Protein AF-A0A9J6H3U5-F1 (afdb_monomer)

Structure (mmCIF, N/CA/C/O backbone):
data_AF-A0A9J6H3U5-F1
#
_entry.id   AF-A0A9J6H3U5-F1
#
loop_
_atom_site.group_PDB
_atom_site.id
_atom_site.type_symbol
_atom_site.label_atom_id
_atom_site.label_alt_id
_atom_site.label_comp_id
_atom_site.label_asym_id
_atom_site.label_entity_id
_atom_site.label_seq_id
_atom_site.pdbx_PDB_ins_code
_atom_site.Cartn_x
_atom_site.Cartn_y
_atom_site.Cartn_z
_atom_site.occupancy
_atom_site.B_iso_or_equiv
_atom_site.auth_seq_id
_atom_site.auth_comp_id
_atom_site.auth_asym_id
_atom_site.auth_atom_id
_atom_site.pdbx_PDB_model_num
ATOM 1 N N . MET A 1 1 ? 37.624 -64.186 8.902 1.00 42.91 1 MET A N 1
ATOM 2 C CA . MET A 1 1 ? 36.412 -63.557 8.331 1.00 42.91 1 MET A CA 1
ATOM 3 C C . MET A 1 1 ? 36.858 -62.454 7.381 1.00 42.91 1 MET A C 1
ATOM 5 O O . MET A 1 1 ? 37.728 -61.679 7.749 1.00 42.91 1 MET A O 1
ATOM 9 N N . ARG A 1 2 ? 36.370 -62.482 6.135 1.00 43.34 2 ARG A N 1
ATOM 10 C CA . ARG A 1 2 ? 36.701 -61.543 5.049 1.00 43.34 2 ARG A CA 1
ATOM 11 C C . ARG A 1 2 ? 36.021 -60.186 5.272 1.00 43.34 2 ARG A C 1
ATOM 13 O O . ARG A 1 2 ? 34.831 -60.192 5.547 1.00 43.34 2 ARG A O 1
ATOM 20 N N . SER A 1 3 ? 36.743 -59.096 5.017 1.00 46.78 3 SER A N 1
ATOM 21 C CA . SER A 1 3 ? 36.239 -57.811 4.485 1.00 46.78 3 SER A CA 1
ATOM 22 C C . SER A 1 3 ? 37.454 -57.085 3.886 1.00 46.78 3 SER A C 1
ATOM 24 O O . SER A 1 3 ? 38.339 -56.686 4.630 1.00 46.78 3 SER A O 1
ATOM 26 N N . GLN A 1 4 ? 37.738 -57.193 2.581 1.00 47.81 4 GLN A N 1
ATOM 27 C CA . GLN A 1 4 ? 37.215 -56.343 1.490 1.00 47.81 4 GLN A CA 1
ATOM 28 C C . GLN A 1 4 ? 37.342 -54.847 1.844 1.00 47.81 4 GLN A C 1
ATOM 30 O O . GLN A 1 4 ? 36.547 -54.334 2.618 1.00 47.81 4 GLN A O 1
ATOM 35 N N . SER A 1 5 ? 38.474 -54.206 1.534 1.00 47.72 5 SER A N 1
ATOM 36 C CA . SER A 1 5 ? 38.818 -53.542 0.255 1.00 47.72 5 SER A CA 1
ATOM 37 C C . SER A 1 5 ? 37.986 -52.294 -0.058 1.00 47.72 5 SER A C 1
ATOM 39 O O . SER A 1 5 ? 36.848 -52.399 -0.494 1.00 47.72 5 SER A O 1
ATOM 41 N N . SER A 1 6 ? 38.617 -51.119 0.037 1.00 48.78 6 SER A N 1
ATOM 42 C CA . SER A 1 6 ? 38.667 -50.139 -1.066 1.00 48.78 6 SER A CA 1
ATOM 43 C C . SER A 1 6 ? 39.707 -49.053 -0.761 1.00 48.78 6 SER A C 1
ATOM 45 O O . SER A 1 6 ? 39.398 -47.929 -0.381 1.00 48.78 6 SER A O 1
ATOM 47 N N . GLU A 1 7 ? 40.985 -49.397 -0.927 1.00 45.59 7 GLU A N 1
ATOM 48 C CA . GLU A 1 7 ? 42.025 -48.379 -1.067 1.00 45.59 7 GLU A CA 1
ATOM 49 C C . GLU A 1 7 ? 41.812 -47.646 -2.398 1.00 45.59 7 GLU A C 1
ATOM 51 O O . GLU A 1 7 ? 41.872 -48.244 -3.476 1.00 45.59 7 GLU A O 1
ATOM 56 N N . PHE A 1 8 ? 41.532 -46.345 -2.325 1.00 42.69 8 PHE A N 1
ATOM 57 C CA . PHE A 1 8 ? 41.429 -45.469 -3.488 1.00 42.69 8 PHE A CA 1
ATOM 58 C C . PHE A 1 8 ? 42.816 -45.290 -4.121 1.00 42.69 8 PHE A C 1
ATOM 60 O O . PHE A 1 8 ? 43.604 -44.414 -3.767 1.00 42.69 8 PHE A O 1
ATOM 67 N N . ARG A 1 9 ? 43.122 -46.167 -5.077 1.00 51.03 9 ARG A N 1
ATOM 68 C CA . ARG A 1 9 ? 44.332 -46.135 -5.897 1.00 51.03 9 ARG A CA 1
ATOM 69 C C . ARG A 1 9 ? 44.190 -45.049 -6.966 1.00 51.03 9 ARG A C 1
ATOM 71 O O . ARG A 1 9 ? 43.622 -45.291 -8.028 1.00 51.03 9 ARG A O 1
ATOM 78 N N . TRP A 1 10 ? 44.737 -43.862 -6.712 1.00 49.88 10 TRP A N 1
ATOM 79 C CA . TRP A 1 10 ? 44.913 -42.830 -7.739 1.00 49.88 10 TRP A CA 1
ATOM 80 C C . TRP A 1 10 ? 45.930 -43.307 -8.786 1.00 49.88 10 TRP A C 1
ATOM 82 O O . TRP A 1 10 ? 47.141 -43.149 -8.628 1.00 49.88 10 TRP A O 1
ATOM 92 N N . GLN A 1 11 ? 45.450 -43.934 -9.859 1.00 48.44 11 GLN A N 1
ATOM 93 C CA . GLN A 1 11 ? 46.277 -44.235 -11.023 1.00 48.44 11 GLN A CA 1
ATOM 94 C C . GLN A 1 11 ? 46.471 -42.960 -11.852 1.00 48.44 11 GLN A C 1
ATOM 96 O O . GLN A 1 11 ? 45.520 -42.375 -12.366 1.00 48.44 11 GLN A O 1
ATOM 101 N N . ARG A 1 12 ? 47.737 -42.542 -11.972 1.00 52.12 12 ARG A N 1
ATOM 102 C CA . ARG A 1 12 ? 48.220 -41.548 -12.936 1.00 52.12 12 ARG A CA 1
ATOM 103 C C . ARG A 1 12 ? 47.944 -42.069 -14.348 1.00 52.12 12 ARG A C 1
ATOM 105 O O . ARG A 1 12 ? 48.626 -42.984 -14.802 1.00 52.12 12 ARG A O 1
ATOM 112 N N . LEU A 1 13 ? 46.951 -41.500 -15.026 1.00 53.19 13 LEU A N 1
ATOM 113 C CA . LEU A 1 13 ? 46.759 -41.717 -16.457 1.00 53.19 13 LEU A CA 1
ATOM 114 C C . LEU A 1 13 ? 47.754 -40.857 -17.242 1.00 53.19 13 LEU A C 1
ATOM 116 O O . LEU A 1 13 ? 48.023 -39.706 -16.902 1.00 53.19 13 LEU A O 1
ATOM 120 N N . ALA A 1 14 ? 48.339 -41.498 -18.247 1.00 50.75 14 ALA A N 1
ATOM 121 C CA . ALA A 1 14 ? 49.451 -41.034 -19.051 1.00 50.75 14 ALA A CA 1
ATOM 122 C C . ALA A 1 14 ? 49.154 -39.742 -19.829 1.00 50.75 14 ALA A C 1
AT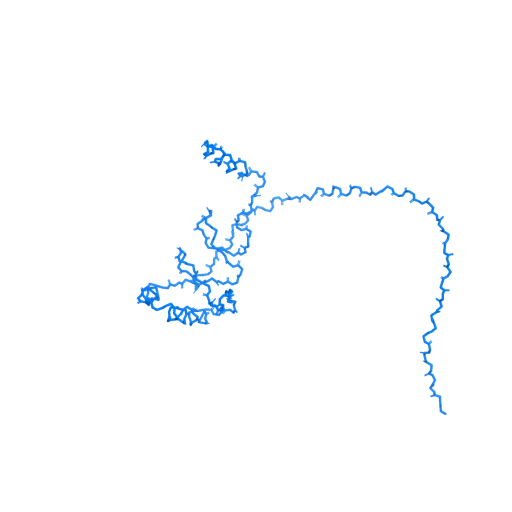OM 124 O O . ALA A 1 14 ? 48.036 -39.482 -20.269 1.00 50.75 14 ALA A O 1
ATOM 125 N N . THR A 1 15 ? 50.212 -38.960 -20.027 1.00 57.34 15 THR A N 1
ATOM 126 C CA . THR A 1 15 ? 50.281 -37.780 -20.891 1.00 57.34 15 THR A CA 1
ATOM 127 C C . THR A 1 15 ? 49.986 -38.143 -22.348 1.00 57.34 15 THR A C 1
ATOM 129 O O . THR A 1 15 ? 50.751 -38.880 -22.968 1.00 57.34 15 THR A O 1
ATOM 132 N N . ALA A 1 16 ? 48.899 -37.604 -22.902 1.00 50.34 16 ALA A N 1
ATOM 133 C CA . ALA A 1 16 ? 48.617 -37.628 -24.337 1.00 50.34 16 ALA A CA 1
ATOM 134 C C . ALA A 1 16 ? 49.402 -36.512 -25.067 1.00 50.34 16 ALA A C 1
ATOM 136 O O . ALA A 1 16 ? 49.649 -35.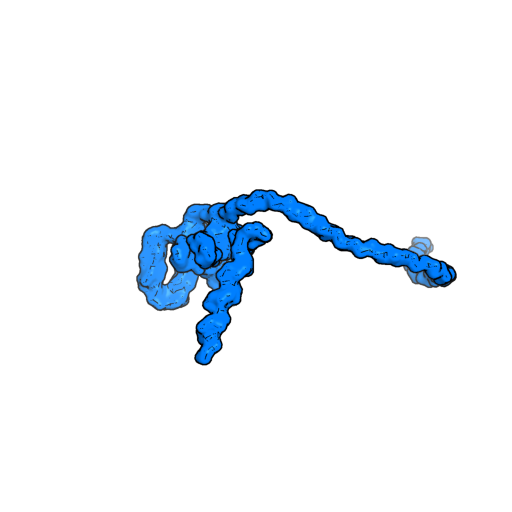461 -24.468 1.00 50.34 16 ALA A O 1
ATOM 137 N N . PRO A 1 17 ? 49.810 -36.707 -26.336 1.00 47.31 17 PRO A N 1
ATOM 138 C CA . PRO A 1 17 ? 50.632 -35.742 -27.060 1.00 47.31 17 PRO A CA 1
ATOM 139 C C . PRO A 1 17 ? 49.830 -34.497 -27.465 1.00 47.31 17 PRO A C 1
ATOM 141 O O . PRO A 1 17 ? 48.667 -34.590 -27.863 1.00 47.31 17 PRO A O 1
ATOM 144 N N . LEU A 1 18 ? 50.481 -33.329 -27.400 1.00 53.88 18 LEU A N 1
ATOM 145 C CA . LEU A 1 18 ? 49.968 -32.072 -27.947 1.00 53.88 18 LEU A CA 1
ATOM 146 C C . LEU A 1 18 ? 49.849 -32.180 -29.472 1.00 53.88 18 LEU A C 1
ATOM 148 O O . LEU A 1 18 ? 50.836 -32.054 -30.193 1.00 53.88 18 LEU A O 1
ATOM 152 N N . VAL A 1 19 ? 48.628 -32.380 -29.962 1.00 50.72 19 VAL A N 1
ATOM 153 C CA . VAL A 1 19 ? 48.282 -32.125 -31.361 1.00 50.72 19 VAL A CA 1
ATOM 154 C C . VAL A 1 19 ? 47.791 -30.684 -31.490 1.00 50.72 19 VAL A C 1
ATOM 156 O O . VAL A 1 19 ? 46.752 -30.300 -30.955 1.00 50.72 19 VAL A O 1
ATOM 159 N N . SER A 1 20 ? 48.584 -29.868 -32.182 1.00 53.44 20 SER A N 1
ATOM 160 C CA . SER A 1 20 ? 48.240 -28.505 -32.582 1.00 53.44 20 SER A CA 1
ATOM 161 C C . SER A 1 20 ? 47.069 -28.530 -33.562 1.00 53.44 20 SER A C 1
ATOM 163 O O . SER A 1 20 ? 47.252 -28.758 -34.755 1.00 53.44 20 SER A O 1
ATOM 165 N N . ALA A 1 21 ? 45.863 -28.276 -33.059 1.00 49.62 21 ALA A N 1
ATOM 166 C CA . ALA A 1 21 ? 44.688 -28.002 -33.873 1.00 49.62 21 ALA A CA 1
ATOM 167 C C . ALA A 1 21 ? 44.248 -26.556 -33.631 1.00 49.62 21 ALA A C 1
ATOM 169 O O . ALA A 1 21 ? 43.515 -26.250 -32.686 1.00 49.62 21 ALA A O 1
ATOM 170 N N . SER A 1 22 ? 44.712 -25.658 -34.500 1.00 49.28 22 SER A N 1
ATOM 171 C CA . SER A 1 22 ? 44.204 -24.296 -34.656 1.00 49.28 22 SER A CA 1
ATOM 172 C C . SER A 1 22 ? 42.733 -24.361 -35.065 1.00 49.28 22 SER A C 1
ATOM 174 O O . SER A 1 22 ? 42.393 -24.322 -36.244 1.00 49.28 22 SER A O 1
ATOM 176 N N . THR A 1 23 ? 41.850 -24.528 -34.086 1.00 49.94 23 THR A N 1
ATOM 177 C CA . THR A 1 23 ? 40.407 -24.543 -34.309 1.00 49.94 23 THR A CA 1
ATOM 178 C C . THR A 1 23 ? 39.954 -23.084 -34.348 1.00 49.94 23 THR A C 1
ATOM 180 O O . THR A 1 23 ? 40.081 -22.403 -33.326 1.00 49.94 23 THR A O 1
ATOM 183 N N . PRO A 1 24 ? 39.461 -22.549 -35.480 1.00 46.72 24 PRO A N 1
ATOM 184 C CA . PRO A 1 24 ? 38.896 -21.210 -35.484 1.00 46.72 24 PRO A CA 1
ATOM 185 C C . PRO A 1 24 ? 37.688 -21.200 -34.546 1.00 46.72 24 PRO A C 1
ATOM 187 O O . PRO A 1 24 ? 36.735 -21.962 -34.718 1.00 46.72 24 PRO A O 1
ATOM 190 N N . MET A 1 25 ? 37.754 -20.346 -33.523 1.00 48.53 25 MET A N 1
ATOM 191 C CA . MET A 1 25 ? 36.628 -20.058 -32.643 1.00 48.53 25 MET A CA 1
ATOM 192 C C . MET A 1 25 ? 35.430 -19.677 -33.517 1.00 48.53 25 MET A C 1
ATOM 194 O O . MET A 1 25 ? 35.542 -18.732 -34.304 1.00 48.53 25 MET A O 1
ATOM 198 N N . PRO A 1 26 ? 34.270 -20.346 -33.405 1.00 43.62 26 PRO A N 1
ATOM 199 C CA . PRO A 1 26 ? 33.074 -19.801 -34.006 1.00 43.62 26 PRO A CA 1
ATOM 200 C C . PRO A 1 26 ? 32.797 -18.492 -33.269 1.00 43.62 26 PRO A C 1
ATOM 202 O O . PRO A 1 26 ? 32.398 -18.507 -32.102 1.00 43.62 26 PRO A O 1
ATOM 205 N N . HIS A 1 27 ? 33.011 -17.351 -33.934 1.00 51.59 27 HIS A N 1
ATOM 206 C CA . HIS A 1 27 ? 32.416 -16.085 -33.525 1.00 51.59 27 HIS A CA 1
ATOM 207 C C . HIS A 1 27 ? 30.909 -16.296 -33.551 1.00 51.59 27 HIS A C 1
ATOM 209 O O . HIS A 1 27 ? 30.228 -16.105 -34.558 1.00 51.59 27 HIS A O 1
ATOM 215 N N . ARG A 1 28 ? 30.381 -16.769 -32.426 1.00 45.56 28 ARG A N 1
ATOM 216 C CA . ARG A 1 28 ? 28.969 -17.024 -32.221 1.00 45.56 28 ARG A CA 1
ATOM 217 C C . ARG A 1 28 ? 28.311 -15.679 -31.961 1.00 45.56 28 ARG A C 1
ATOM 219 O O . ARG A 1 28 ? 27.778 -15.429 -30.885 1.00 45.56 28 ARG A O 1
ATOM 226 N N . GLY A 1 29 ? 28.315 -14.833 -32.989 1.00 50.28 29 GLY A N 1
ATOM 227 C CA . GLY A 1 29 ? 27.324 -13.794 -33.203 1.00 50.28 29 GLY A CA 1
ATOM 228 C C . GLY A 1 29 ? 25.978 -14.470 -33.420 1.00 50.28 29 GLY A C 1
ATOM 229 O O . GLY A 1 29 ? 25.416 -14.451 -34.509 1.00 50.28 29 GLY A O 1
ATOM 230 N N . LYS A 1 30 ? 25.459 -15.117 -32.372 1.00 47.28 30 LYS A N 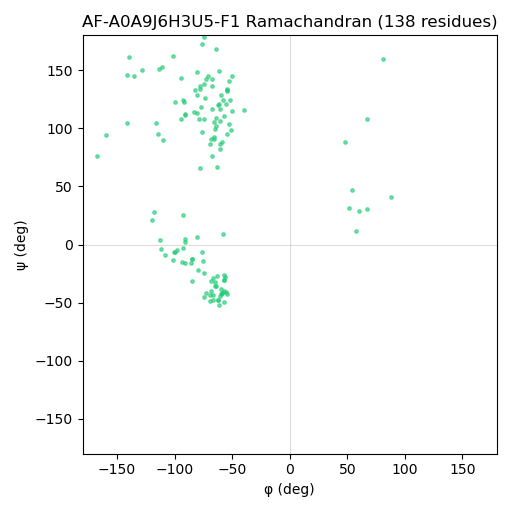1
ATOM 231 C CA . LYS A 1 30 ? 24.043 -15.424 -32.278 1.00 47.28 30 LYS A CA 1
ATOM 232 C C . LYS A 1 30 ? 23.371 -14.071 -32.160 1.00 47.28 30 LYS A C 1
ATOM 234 O O . LYS A 1 30 ? 23.212 -13.548 -31.059 1.00 47.28 30 LYS A O 1
ATOM 239 N N . GLN A 1 31 ? 23.005 -13.504 -33.305 1.00 45.44 31 GLN A N 1
ATOM 240 C CA . GLN A 1 31 ? 21.891 -12.580 -33.371 1.00 45.44 31 GLN A CA 1
ATOM 241 C C . GLN A 1 31 ? 20.744 -13.309 -32.676 1.00 45.44 31 GLN A C 1
ATOM 243 O O . GLN A 1 31 ? 20.166 -14.252 -33.217 1.00 45.44 31 GLN A O 1
ATOM 248 N N . ARG A 1 32 ? 20.515 -12.985 -31.398 1.00 49.66 32 ARG A N 1
ATOM 249 C CA . ARG A 1 32 ? 19.321 -13.434 -30.697 1.00 49.66 32 ARG A CA 1
ATOM 250 C C . ARG A 1 32 ? 18.202 -12.892 -31.563 1.00 49.66 32 ARG A C 1
ATOM 252 O O . ARG A 1 32 ? 18.072 -11.680 -31.710 1.00 49.66 32 ARG A O 1
ATOM 259 N N . ASN A 1 33 ? 17.493 -13.790 -32.232 1.00 47.34 33 ASN A N 1
ATOM 260 C CA . ASN A 1 33 ? 16.320 -13.427 -32.991 1.00 47.34 33 ASN A CA 1
ATOM 261 C C . ASN A 1 33 ? 15.283 -13.051 -31.935 1.00 47.34 33 ASN A C 1
ATOM 263 O O . ASN A 1 33 ? 14.573 -13.913 -31.418 1.00 47.34 33 ASN A O 1
ATOM 267 N N . TYR A 1 34 ? 15.300 -11.784 -31.516 1.00 47.88 34 TYR A N 1
ATOM 268 C CA . TYR A 1 34 ? 14.244 -11.186 -30.723 1.00 47.88 34 TYR A CA 1
ATOM 269 C C . TYR A 1 34 ? 13.040 -11.122 -31.656 1.00 47.88 34 TYR A C 1
ATOM 271 O O . TYR A 1 34 ? 12.718 -10.068 -32.202 1.00 47.88 34 TYR A O 1
ATOM 279 N N . LYS A 1 35 ? 12.387 -12.269 -31.890 1.00 46.09 35 LYS A N 1
ATOM 280 C CA . LYS A 1 35 ? 10.983 -12.234 -32.268 1.00 46.09 35 LYS A CA 1
ATOM 281 C C . LYS A 1 35 ? 10.362 -11.336 -31.217 1.00 46.09 35 LYS A C 1
ATOM 283 O O . LYS A 1 35 ? 10.466 -11.628 -30.029 1.00 46.09 35 LYS A O 1
ATOM 288 N N . ALA A 1 36 ? 9.868 -10.190 -31.668 1.00 50.59 36 ALA A N 1
ATOM 289 C CA . ALA A 1 36 ? 9.119 -9.271 -30.853 1.00 50.59 36 ALA A CA 1
ATOM 290 C C . ALA A 1 36 ? 7.895 -10.04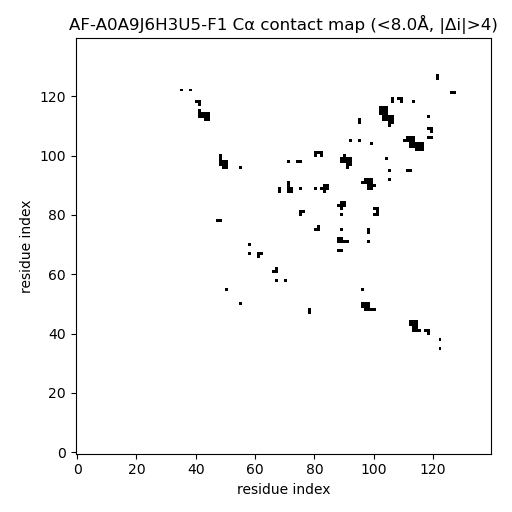9 -30.371 1.00 50.59 36 ALA A C 1
ATOM 292 O O . ALA A 1 36 ? 6.861 -10.070 -31.036 1.00 50.59 36 ALA A O 1
ATOM 293 N N . GLU A 1 37 ? 8.048 -10.769 -29.260 1.00 50.19 37 GLU A N 1
ATOM 294 C CA . GLU A 1 37 ? 6.939 -11.129 -28.403 1.00 50.19 37 GLU A CA 1
ATOM 295 C C . GLU A 1 37 ? 6.275 -9.793 -28.130 1.00 50.19 37 GLU A C 1
ATOM 297 O O . GLU A 1 37 ? 6.845 -8.906 -27.489 1.00 50.19 37 GLU A O 1
ATOM 302 N N . ARG A 1 38 ? 5.150 -9.593 -28.820 1.00 49.84 38 ARG A N 1
ATOM 303 C CA . ARG A 1 38 ? 4.279 -8.436 -28.701 1.00 49.84 38 ARG A CA 1
ATOM 304 C C . ARG A 1 38 ? 4.229 -8.125 -27.217 1.00 49.84 38 ARG A C 1
ATOM 306 O O . ARG A 1 38 ? 3.826 -9.004 -26.471 1.00 49.84 38 ARG A O 1
ATOM 313 N N . ALA A 1 39 ? 4.741 -6.961 -26.812 1.00 56.94 39 ALA A N 1
ATOM 314 C CA . ALA A 1 39 ? 4.853 -6.593 -25.410 1.00 56.94 39 ALA A CA 1
ATOM 315 C C . ALA A 1 39 ? 3.464 -6.718 -24.777 1.00 56.94 39 ALA A C 1
ATOM 317 O O . ALA A 1 39 ? 2.621 -5.832 -24.931 1.00 56.94 39 ALA A O 1
ATOM 318 N N . GLU A 1 40 ? 3.202 -7.871 -24.164 1.00 58.19 40 GLU A N 1
ATOM 319 C CA . GLU A 1 40 ? 1.969 -8.150 -23.458 1.00 58.19 40 GLU A CA 1
ATOM 320 C C . GLU A 1 40 ? 1.901 -7.060 -22.395 1.00 58.19 40 GLU A C 1
ATOM 322 O O . GLU A 1 40 ? 2.874 -6.826 -21.666 1.00 58.19 40 GLU A O 1
ATOM 327 N N . SER A 1 41 ? 0.808 -6.298 -22.379 1.00 59.94 41 SER A N 1
ATOM 328 C CA . SER A 1 41 ? 0.669 -5.244 -21.380 1.00 59.94 41 SER A CA 1
ATOM 329 C C . SER A 1 41 ? 0.850 -5.875 -19.998 1.00 59.94 41 SER A C 1
ATOM 331 O O . SER A 1 41 ? 0.285 -6.944 -19.758 1.00 59.94 41 SER A O 1
ATOM 333 N N . PRO A 1 42 ? 1.645 -5.266 -19.098 1.00 69.25 42 PRO A N 1
ATOM 334 C CA . PRO A 1 42 ? 1.931 -5.868 -17.806 1.00 69.25 42 PRO A CA 1
ATOM 335 C C . PRO A 1 42 ? 0.620 -6.192 -17.096 1.00 69.25 42 PRO A C 1
ATOM 337 O O . PRO A 1 42 ? -0.290 -5.356 -17.058 1.00 69.25 42 PRO A O 1
ATOM 340 N N . ALA A 1 43 ? 0.533 -7.410 -16.559 1.00 70.56 43 ALA A N 1
ATOM 341 C CA . ALA A 1 43 ? -0.680 -7.894 -15.926 1.00 70.56 43 ALA A CA 1
ATOM 342 C C . ALA A 1 43 ? -1.132 -6.912 -14.827 1.00 70.56 43 ALA A C 1
ATOM 344 O O . ALA A 1 43 ? -0.307 -6.463 -14.016 1.00 70.56 43 ALA A O 1
ATOM 345 N N . PRO A 1 44 ? -2.424 -6.544 -14.799 1.00 73.69 44 PRO A N 1
ATOM 346 C CA . PRO A 1 44 ? -2.943 -5.649 -13.783 1.00 73.69 44 PRO A CA 1
ATOM 347 C C . PRO A 1 44 ? -2.915 -6.334 -12.415 1.00 73.69 44 PRO A C 1
ATOM 349 O O . PRO A 1 44 ? -3.207 -7.521 -12.280 1.00 73.69 44 PRO A O 1
ATOM 352 N N . ILE A 1 45 ? -2.594 -5.566 -11.378 1.00 83.44 45 ILE A N 1
ATOM 353 C CA . ILE A 1 45 ? -2.550 -6.080 -10.008 1.00 83.44 45 ILE A CA 1
ATOM 354 C C . ILE A 1 45 ? -3.980 -6.187 -9.450 1.00 83.44 45 ILE A C 1
ATOM 356 O O . ILE A 1 45 ? -4.745 -5.217 -9.575 1.00 83.44 45 ILE A O 1
ATOM 360 N N . PRO A 1 46 ? -4.347 -7.315 -8.804 1.00 88.44 46 PRO A N 1
ATOM 361 C CA . PRO A 1 46 ? -5.684 -7.529 -8.256 1.00 88.44 46 PRO A CA 1
ATOM 362 C C . PRO A 1 46 ? -6.186 -6.378 -7.377 1.00 88.44 46 PRO A C 1
ATOM 364 O O . PRO A 1 46 ? -5.424 -5.738 -6.646 1.00 88.44 46 PRO A O 1
ATOM 367 N N . ALA A 1 47 ? -7.496 -6.120 -7.439 1.00 88.19 47 ALA A N 1
ATOM 368 C CA . ALA A 1 47 ? -8.150 -5.037 -6.699 1.00 88.19 47 ALA A CA 1
ATOM 369 C C . ALA A 1 47 ? -8.053 -5.196 -5.174 1.00 88.19 47 ALA A C 1
ATOM 371 O O . ALA A 1 47 ? -8.019 -4.198 -4.465 1.00 88.19 47 ALA A O 1
ATOM 372 N N . TYR A 1 48 ? -7.926 -6.431 -4.689 1.00 91.06 48 TYR A N 1
ATOM 373 C CA . TYR A 1 48 ? -7.735 -6.779 -3.280 1.00 91.06 48 TYR A CA 1
ATOM 374 C C . TYR A 1 48 ? -6.513 -6.104 -2.622 1.00 91.06 48 TYR A C 1
ATOM 376 O O . TYR A 1 48 ? -6.540 -5.794 -1.434 1.00 91.06 48 TYR A O 1
ATOM 384 N N . PHE A 1 49 ? -5.470 -5.771 -3.393 1.00 92.25 49 PHE A N 1
ATOM 385 C CA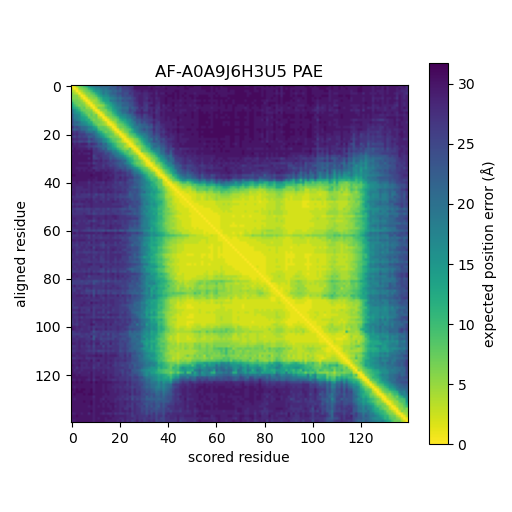 . PHE A 1 49 ? -4.330 -4.994 -2.881 1.00 92.25 49 PHE A CA 1
ATOM 386 C C . PHE A 1 49 ? -4.623 -3.493 -2.724 1.00 92.25 49 PHE A C 1
ATOM 388 O O . PHE A 1 49 ? -3.787 -2.736 -2.227 1.00 92.25 49 PHE A O 1
ATOM 395 N N . GLY A 1 50 ? -5.790 -3.040 -3.179 1.00 92.94 50 GLY A N 1
ATOM 396 C CA . GLY A 1 50 ? -6.255 -1.671 -3.025 1.00 92.94 50 GLY A CA 1
ATOM 397 C C . GLY A 1 50 ? -6.642 -1.345 -1.589 1.00 92.94 50 GLY A C 1
ATOM 398 O O . GLY A 1 50 ? -7.185 -2.184 -0.872 1.00 92.94 50 GLY A O 1
ATOM 399 N N . VAL A 1 51 ? -6.372 -0.104 -1.195 1.00 94.44 51 VAL A N 1
ATOM 400 C CA . VAL A 1 51 ? -6.823 0.480 0.069 1.00 94.44 51 VAL A CA 1
ATOM 401 C C . VAL A 1 51 ? -8.161 1.182 -0.177 1.00 94.44 51 VAL A C 1
ATOM 403 O O . VAL A 1 51 ? -8.270 2.058 -1.041 1.00 94.44 51 VAL A O 1
ATOM 406 N N . SER A 1 52 ? -9.189 0.779 0.564 1.00 95.31 52 SER A N 1
ATOM 407 C CA . SER A 1 52 ? -10.532 1.360 0.540 1.00 95.31 52 SER A CA 1
ATOM 408 C C . SER A 1 52 ? -10.544 2.819 1.009 1.00 95.31 52 SER A C 1
ATOM 410 O O . SER A 1 52 ? -9.581 3.346 1.570 1.00 95.31 52 SER A O 1
ATOM 412 N N . SER A 1 53 ? -11.665 3.508 0.788 1.00 95.06 53 SER A N 1
ATOM 413 C CA . SER A 1 53 ? -11.847 4.889 1.247 1.00 95.06 53 SER A CA 1
ATOM 414 C C . SER A 1 53 ? -11.706 5.027 2.766 1.00 95.06 53 SER A C 1
ATOM 416 O O . SER A 1 53 ? -11.049 5.968 3.209 1.00 95.06 53 SER A O 1
ATOM 418 N N . ALA A 1 54 ? -12.262 4.088 3.535 1.00 95.94 54 ALA A N 1
ATOM 419 C CA . ALA A 1 54 ? -12.209 4.081 4.995 1.00 95.94 54 ALA A CA 1
ATOM 420 C C . ALA A 1 54 ? -10.792 3.806 5.523 1.00 95.94 54 ALA A C 1
ATOM 422 O O . ALA A 1 54 ? -10.285 4.572 6.342 1.00 95.94 54 ALA A O 1
ATOM 423 N N . GLU A 1 55 ? -10.114 2.774 5.003 1.00 96.12 55 GLU A N 1
ATOM 424 C CA . GLU A 1 55 ? -8.719 2.480 5.370 1.00 96.12 55 GLU A CA 1
ATOM 425 C C . GLU A 1 55 ? -7.799 3.664 5.038 1.00 96.12 55 GLU A C 1
ATOM 427 O O . GLU A 1 55 ? -6.918 4.018 5.818 1.00 96.12 55 GLU A O 1
ATOM 432 N N . ARG A 1 56 ? -8.032 4.338 3.904 1.00 94.62 56 ARG A N 1
ATOM 433 C CA . ARG A 1 56 ? -7.274 5.533 3.515 1.00 94.62 56 ARG A CA 1
ATOM 434 C C . ARG A 1 56 ? -7.526 6.709 4.450 1.00 94.62 56 ARG A C 1
ATOM 436 O O . ARG A 1 56 ? -6.584 7.417 4.789 1.00 94.62 56 ARG A O 1
ATOM 443 N N . GLN A 1 57 ? -8.778 6.956 4.826 1.00 95.50 57 GLN A N 1
ATOM 444 C CA . GLN A 1 57 ? -9.094 8.023 5.772 1.00 95.50 57 GLN A CA 1
ATOM 445 C C . GLN A 1 57 ? -8.373 7.783 7.098 1.00 95.50 57 GLN A C 1
ATOM 447 O O . GLN A 1 57 ? -7.757 8.708 7.620 1.00 95.50 57 GLN A O 1
ATOM 452 N N . ARG A 1 58 ? -8.368 6.533 7.571 1.00 95.69 58 ARG A N 1
ATOM 453 C CA . ARG A 1 58 ? -7.625 6.134 8.765 1.00 95.69 58 ARG A CA 1
ATOM 454 C C . ARG A 1 58 ? -6.117 6.324 8.598 1.00 95.69 58 ARG A C 1
ATOM 456 O O . ARG A 1 58 ? -5.501 6.956 9.443 1.00 95.69 58 ARG A O 1
ATOM 463 N N . LEU A 1 59 ? -5.529 5.869 7.489 1.00 94.88 59 LEU A N 1
ATOM 464 C CA . LEU A 1 59 ? -4.111 6.111 7.189 1.00 94.88 59 LEU A CA 1
ATOM 465 C C . LEU A 1 59 ? -3.765 7.602 7.230 1.00 94.88 59 LEU A C 1
ATOM 467 O O . LEU A 1 59 ? -2.722 7.969 7.758 1.00 94.88 59 LEU A O 1
ATOM 471 N N . ASN A 1 60 ? -4.622 8.454 6.672 1.00 93.31 60 ASN A N 1
ATOM 472 C CA . ASN A 1 60 ? -4.391 9.896 6.610 1.00 93.31 60 ASN A CA 1
ATOM 473 C C . ASN A 1 60 ? -4.587 10.604 7.957 1.00 93.31 60 ASN A C 1
ATOM 475 O O . ASN A 1 60 ? -4.025 11.678 8.144 1.00 93.31 60 ASN A O 1
ATOM 479 N N . SER A 1 61 ? -5.385 10.043 8.872 1.00 96.12 61 SER A N 1
ATOM 480 C CA . SER A 1 61 ? -5.554 10.601 10.219 1.00 96.12 61 SER A CA 1
ATOM 481 C C . SER A 1 61 ? -4.408 10.248 11.169 1.00 96.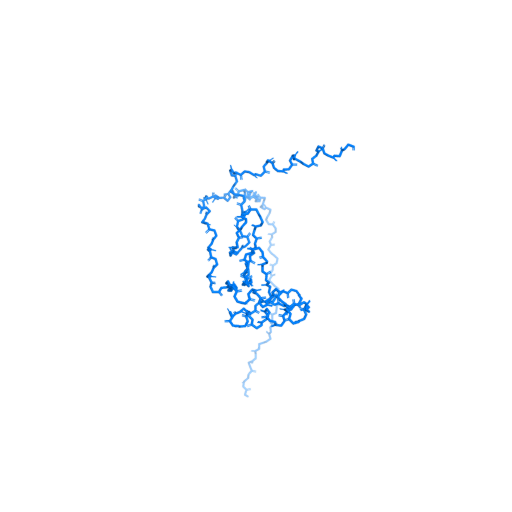12 61 SER A C 1
ATOM 483 O O . SER A 1 61 ? -4.217 10.951 12.157 1.00 96.12 61 SER A O 1
ATOM 485 N N . LEU A 1 62 ? -3.654 9.179 10.888 1.00 95.50 62 LEU A N 1
ATOM 486 C CA . LEU A 1 62 ? -2.498 8.771 11.690 1.00 95.50 62 LEU A CA 1
ATOM 487 C C . LEU A 1 62 ? -1.325 9.724 11.426 1.00 95.50 62 LEU A C 1
ATOM 489 O O . LEU A 1 62 ? -0.736 9.702 10.343 1.00 95.50 62 LEU A O 1
ATOM 493 N N . GLN A 1 63 ? -1.008 10.569 12.410 1.00 93.44 63 GLN A N 1
ATOM 494 C CA . GLN A 1 63 ? 0.141 11.480 12.350 1.00 93.44 63 GLN A CA 1
ATOM 495 C C . GLN A 1 63 ? 1.436 10.803 12.800 1.00 93.44 63 GLN A C 1
ATOM 497 O O . GLN A 1 63 ? 2.506 11.139 12.293 1.00 93.44 63 GLN A O 1
ATOM 502 N N . ASP A 1 64 ? 1.340 9.846 13.728 1.00 96.00 64 ASP A N 1
ATOM 503 C CA . ASP A 1 64 ? 2.501 9.103 14.194 1.00 96.00 64 ASP A CA 1
ATOM 504 C C . ASP A 1 64 ? 2.963 8.093 13.123 1.00 96.00 64 ASP A C 1
ATOM 506 O O . ASP A 1 64 ? 2.167 7.276 12.636 1.00 96.00 64 ASP A O 1
ATOM 510 N N . PRO A 1 65 ? 4.247 8.125 12.722 1.00 91.62 65 PRO A N 1
ATOM 511 C CA . PRO A 1 65 ? 4.765 7.232 11.693 1.00 91.62 65 PRO A CA 1
ATOM 512 C C . PRO A 1 65 ? 4.776 5.762 12.128 1.00 91.62 65 PRO A C 1
ATOM 514 O O . PRO A 1 65 ? 4.644 4.889 11.266 1.00 91.62 65 PRO A O 1
ATOM 517 N N . ASN A 1 66 ? 4.901 5.468 13.427 1.00 93.69 66 ASN A N 1
ATOM 518 C CA . ASN A 1 66 ? 4.897 4.093 13.923 1.00 93.69 66 ASN A CA 1
ATOM 519 C C . ASN A 1 66 ? 3.480 3.523 13.894 1.00 93.69 66 ASN A C 1
ATOM 521 O O . ASN A 1 66 ? 3.282 2.426 13.376 1.00 93.69 66 ASN A O 1
ATOM 525 N N . GLU A 1 67 ? 2.477 4.279 14.342 1.00 95.31 67 GLU A N 1
ATOM 526 C CA . GLU A 1 67 ? 1.071 3.876 14.216 1.00 95.31 67 GLU A CA 1
ATOM 527 C C . GLU A 1 67 ? 0.675 3.664 12.750 1.00 95.31 67 GLU A C 1
ATOM 529 O O . GLU A 1 67 ? 0.014 2.678 12.407 1.00 95.31 67 GLU A O 1
ATOM 534 N N . ARG A 1 68 ? 1.121 4.559 11.857 1.00 94.81 68 ARG A N 1
ATOM 535 C CA . ARG A 1 68 ? 0.907 4.411 10.412 1.00 94.81 68 ARG A CA 1
ATOM 536 C C . ARG A 1 68 ? 1.541 3.126 9.879 1.00 94.81 68 ARG A C 1
ATOM 538 O O . ARG A 1 68 ? 0.901 2.431 9.088 1.00 94.81 68 ARG A O 1
ATOM 545 N N . ARG A 1 69 ? 2.773 2.812 10.291 1.00 93.69 69 ARG A N 1
ATOM 546 C CA . ARG A 1 69 ? 3.481 1.579 9.914 1.00 93.69 69 ARG A CA 1
ATOM 547 C C . ARG A 1 69 ? 2.730 0.340 10.396 1.00 93.69 69 ARG A C 1
ATOM 549 O O . ARG A 1 69 ? 2.410 -0.507 9.572 1.00 93.69 69 ARG A O 1
ATOM 556 N N . LEU A 1 70 ? 2.383 0.278 11.681 1.00 94.75 70 LEU A N 1
ATOM 557 C CA . LEU A 1 70 ? 1.664 -0.856 12.271 1.00 94.75 70 LEU A CA 1
ATOM 558 C C . LEU A 1 70 ? 0.333 -1.115 11.562 1.00 94.75 70 LEU A C 1
ATOM 560 O O . LEU A 1 70 ? -0.026 -2.259 11.293 1.00 94.75 70 LEU A O 1
ATOM 564 N N . TYR A 1 71 ? -0.381 -0.048 11.201 1.00 96.06 71 TYR A N 1
ATOM 565 C CA . TYR A 1 71 ? -1.620 -0.187 10.449 1.00 96.06 71 TYR A CA 1
ATOM 566 C C . TYR A 1 71 ? -1.385 -0.701 9.019 1.00 96.06 71 TYR A C 1
ATOM 568 O O . TYR A 1 71 ? -2.146 -1.534 8.531 1.00 96.06 71 TYR A O 1
ATOM 576 N N . LEU A 1 72 ? -0.331 -0.244 8.334 1.00 95.06 72 LEU A N 1
ATOM 577 C CA . LEU A 1 72 ? 0.048 -0.784 7.022 1.00 95.06 72 LEU A CA 1
ATOM 578 C C . LEU A 1 72 ? 0.459 -2.259 7.092 1.00 95.06 72 LEU A C 1
ATOM 580 O O . LEU A 1 72 ? 0.136 -3.005 6.165 1.00 95.06 72 LEU A O 1
ATOM 584 N N . ASP A 1 73 ? 1.119 -2.670 8.173 1.00 93.94 73 ASP A N 1
ATOM 585 C CA . ASP A 1 73 ? 1.504 -4.061 8.411 1.00 93.94 73 ASP A CA 1
ATOM 586 C C 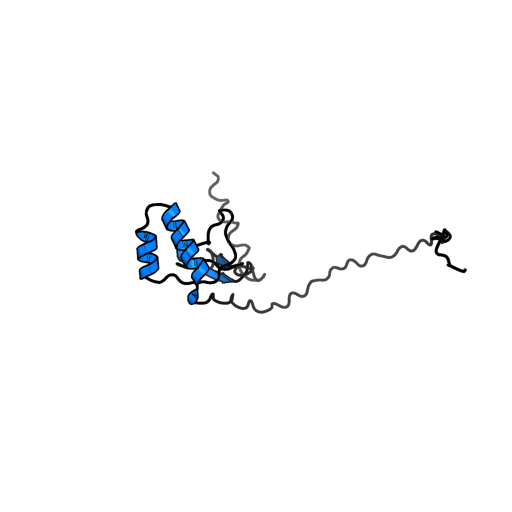. ASP A 1 73 ? 0.259 -4.940 8.624 1.00 93.94 73 ASP A C 1
ATOM 588 O O . ASP A 1 73 ? 0.071 -5.910 7.890 1.00 93.94 73 ASP A O 1
ATOM 592 N N . GLU A 1 74 ? -0.691 -4.515 9.469 1.00 94.94 74 GLU A N 1
ATOM 593 C CA . GLU A 1 74 ? -1.991 -5.192 9.648 1.00 94.94 74 GLU A CA 1
ATOM 594 C C . GLU A 1 74 ? -2.744 -5.353 8.310 1.00 94.94 74 GLU A C 1
ATOM 596 O O . GLU A 1 74 ? -3.360 -6.382 8.012 1.00 94.94 74 GLU A O 1
ATOM 601 N N . LEU A 1 75 ? -2.698 -4.315 7.473 1.00 95.50 75 LEU A N 1
ATOM 602 C CA . LEU A 1 75 ? -3.287 -4.324 6.139 1.00 95.50 75 LEU A CA 1
ATOM 603 C C . LEU A 1 75 ? -2.563 -5.260 5.165 1.00 95.50 75 LEU A C 1
ATOM 605 O O . LEU A 1 75 ? -3.213 -5.773 4.246 1.00 95.50 75 LEU A O 1
ATOM 609 N N . GLY A 1 76 ? -1.253 -5.442 5.317 1.00 94.38 76 GLY A N 1
ATOM 610 C CA . GLY A 1 76 ? -0.453 -6.385 4.543 1.00 94.38 76 GLY A CA 1
ATOM 611 C C . GLY A 1 76 ? -0.710 -7.830 4.951 1.00 94.38 76 GLY A C 1
ATOM 612 O O . GLY A 1 76 ? -0.909 -8.662 4.066 1.00 94.38 76 GLY A O 1
ATOM 613 N N . ASP A 1 77 ? -0.831 -8.102 6.249 1.00 93.50 77 ASP A N 1
ATOM 614 C CA . ASP A 1 77 ? -1.144 -9.429 6.792 1.00 93.50 77 ASP A CA 1
ATOM 615 C C . ASP A 1 77 ? -2.517 -9.911 6.328 1.00 93.50 77 ASP A C 1
ATOM 617 O O . ASP A 1 77 ? -2.649 -10.996 5.758 1.00 93.50 77 ASP A O 1
ATOM 621 N N . LYS A 1 78 ? -3.537 -9.046 6.437 1.00 94.00 78 LYS A N 1
ATOM 622 C CA . LYS A 1 78 ? -4.874 -9.302 5.866 1.00 94.00 78 LYS A CA 1
ATOM 623 C C . LYS A 1 78 ? -4.831 -9.557 4.366 1.00 94.00 78 LYS A C 1
ATOM 625 O O . LYS A 1 78 ? -5.736 -10.196 3.836 1.00 94.00 78 LYS A O 1
ATOM 630 N N . ARG A 1 79 ? -3.811 -9.018 3.689 1.00 93.00 79 ARG A N 1
ATOM 631 C CA . ARG A 1 79 ? -3.598 -9.166 2.252 1.00 93.00 79 ARG A CA 1
ATOM 632 C C . ARG A 1 79 ? -2.684 -10.342 1.877 1.00 93.00 79 ARG A C 1
ATOM 634 O O . ARG A 1 79 ? -2.513 -10.606 0.686 1.00 93.00 79 ARG A O 1
ATOM 641 N N . GLY A 1 80 ? -2.131 -11.069 2.847 1.00 92.12 80 GLY A N 1
ATOM 642 C CA . GLY A 1 80 ? -1.193 -12.171 2.613 1.00 92.12 80 GLY A CA 1
ATOM 643 C C . GLY A 1 80 ? 0.154 -11.720 2.038 1.00 92.12 80 GLY A C 1
ATOM 644 O O . GLY A 1 80 ? 0.766 -12.444 1.251 1.00 92.12 80 GLY A O 1
ATOM 645 N N . ILE A 1 81 ? 0.603 -10.504 2.362 1.00 91.94 81 ILE A N 1
ATOM 646 C CA . ILE A 1 81 ? 1.912 -9.998 1.943 1.00 91.94 81 ILE A CA 1
ATOM 647 C C . ILE A 1 81 ? 2.992 -10.560 2.859 1.00 91.94 81 ILE A C 1
ATOM 649 O O . ILE A 1 81 ? 3.072 -10.203 4.022 1.00 91.94 81 ILE A O 1
ATOM 653 N N . LEU A 1 82 ? 3.859 -11.400 2.300 1.00 86.50 82 LEU A N 1
ATOM 654 C CA . LEU A 1 82 ? 4.986 -11.987 3.035 1.00 86.50 82 LEU A CA 1
ATOM 655 C C . LEU A 1 82 ? 6.283 -11.180 2.878 1.00 86.50 82 LEU A C 1
ATOM 657 O O . LEU A 1 82 ? 7.252 -11.399 3.597 1.00 86.50 82 LEU A O 1
ATOM 661 N N . THR A 1 83 ? 6.333 -10.274 1.900 1.00 87.44 83 THR A N 1
ATOM 662 C CA . THR A 1 83 ? 7.540 -9.517 1.554 1.00 87.44 83 THR A CA 1
ATOM 663 C C . THR A 1 83 ? 7.507 -8.118 2.148 1.00 87.44 83 THR A C 1
ATOM 665 O O . THR A 1 83 ? 6.619 -7.327 1.817 1.00 87.44 83 THR A O 1
ATOM 668 N N . LEU A 1 84 ? 8.523 -7.788 2.940 1.00 89.75 84 LEU A N 1
ATOM 669 C CA . LEU A 1 84 ? 8.695 -6.474 3.551 1.00 89.75 84 LEU A CA 1
ATOM 670 C C . LEU A 1 84 ? 9.733 -5.635 2.791 1.00 89.75 84 LEU A C 1
ATOM 672 O O . LEU A 1 84 ? 10.503 -6.133 1.966 1.00 89.75 84 LEU A O 1
ATOM 676 N N . GLY A 1 85 ? 9.703 -4.324 3.015 1.00 86.06 85 GLY A N 1
ATOM 677 C CA . GLY A 1 85 ? 10.737 -3.408 2.545 1.00 86.06 85 GLY A CA 1
ATOM 678 C C . GLY A 1 85 ? 12.034 -3.511 3.358 1.00 86.06 85 GLY A C 1
ATOM 679 O O . GLY A 1 85 ? 12.090 -4.257 4.331 1.00 86.06 85 GLY A O 1
ATOM 680 N N . PRO A 1 86 ? 13.064 -2.728 2.989 1.00 84.75 86 PRO A N 1
ATOM 681 C CA . PRO A 1 86 ? 14.323 -2.651 3.737 1.00 84.75 86 PRO A CA 1
ATOM 682 C C . PRO A 1 86 ? 14.130 -2.230 5.196 1.00 84.75 86 PRO A C 1
ATOM 684 O O . PRO A 1 86 ? 14.868 -2.669 6.064 1.00 84.75 86 PRO A O 1
ATOM 687 N N . ASP A 1 87 ? 13.106 -1.418 5.452 1.00 85.31 87 ASP A N 1
ATOM 688 C CA . ASP A 1 87 ? 12.757 -0.930 6.787 1.00 85.31 87 ASP A CA 1
ATOM 689 C C . ASP A 1 87 ? 11.951 -1.960 7.601 1.00 85.31 87 ASP A C 1
ATOM 691 O O . ASP A 1 87 ? 11.444 -1.635 8.671 1.00 85.31 87 ASP A O 1
ATOM 695 N N . GLU A 1 88 ? 11.786 -3.181 7.076 1.00 86.81 88 GLU A N 1
ATOM 696 C CA . GLU A 1 88 ? 10.954 -4.257 7.633 1.00 86.81 88 GLU A CA 1
ATOM 697 C C . GLU A 1 88 ? 9.467 -3.874 7.752 1.00 86.81 88 GLU A C 1
ATOM 699 O O . GLU A 1 88 ? 8.753 -4.347 8.630 1.00 86.81 88 GLU A O 1
ATOM 704 N N . CYS A 1 89 ? 8.989 -2.989 6.872 1.00 88.25 89 CYS A N 1
ATOM 705 C CA . CYS A 1 89 ? 7.581 -2.585 6.789 1.00 88.25 89 CYS A CA 1
ATOM 706 C C . CYS A 1 89 ? 6.932 -3.102 5.512 1.00 88.25 89 CYS A C 1
ATOM 708 O O . CYS A 1 89 ? 7.571 -3.173 4.448 1.00 88.25 89 CYS A O 1
ATOM 710 N N . VAL A 1 90 ? 5.620 -3.302 5.557 1.00 93.81 90 VAL A N 1
ATOM 711 C CA . VAL A 1 90 ? 4.807 -3.465 4.357 1.00 93.81 90 VAL A CA 1
ATOM 712 C C . VAL A 1 90 ? 4.923 -2.218 3.481 1.00 93.81 90 VAL A C 1
ATOM 714 O O . VAL A 1 90 ? 4.757 -1.069 3.896 1.00 93.81 90 VAL A O 1
ATOM 717 N N . ARG A 1 91 ? 5.229 -2.444 2.204 1.00 93.00 91 ARG A N 1
ATOM 718 C CA . ARG A 1 91 ? 5.465 -1.361 1.253 1.00 93.00 91 ARG A CA 1
ATOM 719 C C . ARG A 1 91 ? 4.130 -0.810 0.755 1.00 93.00 91 ARG A C 1
ATOM 721 O O . ARG A 1 91 ? 3.309 -1.549 0.223 1.00 93.00 91 ARG A O 1
ATOM 728 N N . TYR A 1 92 ? 3.948 0.505 0.816 1.00 93.19 92 TYR A N 1
ATOM 729 C CA . TYR A 1 92 ? 2.753 1.190 0.312 1.00 93.19 92 TYR A CA 1
ATOM 730 C C . TYR A 1 92 ? 3.073 2.089 -0.893 1.00 93.19 92 TYR A C 1
ATOM 732 O O . TYR A 1 92 ? 4.203 2.554 -1.085 1.00 93.19 92 TYR A O 1
ATOM 740 N N . CYS A 1 93 ? 2.099 2.284 -1.782 1.00 92.88 93 CYS A N 1
ATOM 741 C CA . CYS A 1 93 ? 2.202 3.174 -2.934 1.00 92.88 93 CYS A CA 1
ATOM 742 C C . CYS A 1 93 ? 1.189 4.314 -2.818 1.00 92.88 93 CYS A C 1
ATOM 744 O O . CYS A 1 93 ? 0.018 4.102 -3.125 1.00 92.88 93 CYS A O 1
ATOM 746 N N . GLU A 1 94 ? 1.643 5.521 -2.469 1.00 91.62 94 GLU A N 1
ATOM 747 C CA . GLU A 1 94 ? 0.767 6.700 -2.354 1.00 91.62 94 GLU A CA 1
ATOM 748 C C . GLU A 1 94 ? -0.014 7.016 -3.641 1.00 91.62 94 GLU A C 1
ATOM 750 O O . GLU A 1 94 ? -1.240 7.118 -3.579 1.00 91.62 94 GLU A O 1
ATOM 755 N N . PRO A 1 95 ? 0.611 7.080 -4.839 1.00 90.69 95 PRO A N 1
ATOM 756 C CA . PRO A 1 95 ? -0.123 7.439 -6.054 1.00 90.69 95 PRO A CA 1
ATOM 757 C C . PRO A 1 95 ? -1.195 6.414 -6.430 1.00 90.69 95 PRO A C 1
ATOM 759 O O . PRO A 1 95 ? -2.255 6.760 -6.949 1.00 90.69 95 PRO A O 1
ATOM 762 N N . CYS A 1 96 ? -0.919 5.131 -6.183 1.00 91.06 96 CYS A N 1
ATOM 763 C CA . CYS A 1 96 ? -1.825 4.047 -6.551 1.00 91.06 96 CYS A CA 1
ATOM 764 C C . CYS A 1 96 ? -2.811 3.689 -5.441 1.00 91.06 96 CYS A C 1
ATOM 766 O O . CYS A 1 96 ? -3.806 3.026 -5.731 1.00 91.06 96 CYS A O 1
ATOM 768 N N . ARG A 1 97 ? -2.553 4.130 -4.203 1.00 93.69 97 ARG A N 1
ATOM 769 C CA . ARG A 1 97 ? -3.320 3.796 -2.998 1.00 93.69 97 ARG A CA 1
ATOM 770 C C . ARG A 1 97 ? -3.456 2.285 -2.803 1.00 93.69 97 ARG A C 1
ATOM 772 O O . ARG A 1 97 ? -4.549 1.759 -2.605 1.00 93.69 97 ARG A O 1
ATOM 779 N N . ARG A 1 98 ? -2.333 1.573 -2.938 1.00 93.38 98 ARG A N 1
ATOM 780 C CA . ARG A 1 98 ? -2.271 0.106 -2.838 1.00 93.38 98 ARG A CA 1
ATOM 781 C C . ARG A 1 98 ? -1.102 -0.350 -1.984 1.00 93.38 98 ARG A C 1
ATOM 783 O O . ARG A 1 98 ? -0.020 0.243 -2.053 1.00 93.38 98 ARG A O 1
ATOM 790 N N . ILE A 1 99 ? -1.323 -1.434 -1.250 1.00 94.31 99 ILE A N 1
ATOM 791 C CA . ILE A 1 99 ? -0.250 -2.223 -0.652 1.00 94.31 99 ILE A CA 1
ATOM 792 C C . ILE A 1 99 ? 0.535 -2.886 -1.787 1.00 94.31 99 ILE A C 1
ATOM 794 O O . ILE A 1 99 ? -0.063 -3.342 -2.763 1.00 94.31 99 ILE A O 1
ATOM 798 N N . LYS A 1 100 ? 1.868 -2.879 -1.706 1.00 91.06 100 LYS A N 1
ATOM 799 C CA . LYS A 1 100 ? 2.748 -3.377 -2.761 1.00 91.06 100 LYS A CA 1
ATOM 800 C C . LYS A 1 100 ? 3.066 -4.867 -2.560 1.00 91.06 100 LYS A C 1
ATOM 802 O O . LYS A 1 100 ? 3.809 -5.168 -1.629 1.00 91.06 100 LYS A O 1
ATOM 807 N N . PRO A 1 101 ? 2.577 -5.781 -3.424 1.00 87.69 101 PRO A N 1
ATOM 808 C CA . PRO A 1 101 ? 2.973 -7.182 -3.372 1.00 87.69 101 PRO A CA 1
ATOM 809 C C . PRO A 1 101 ? 4.374 -7.414 -3.943 1.00 87.69 101 PRO A C 1
ATOM 811 O O . PRO A 1 101 ? 4.988 -6.507 -4.521 1.00 87.69 101 PRO A O 1
ATOM 814 N N . ASP A 1 102 ? 4.871 -8.644 -3.786 1.00 86.12 102 ASP A N 1
ATOM 815 C CA . ASP A 1 102 ? 6.199 -9.031 -4.260 1.00 86.12 102 ASP A CA 1
ATOM 816 C C . ASP A 1 102 ? 6.395 -8.681 -5.747 1.00 86.12 102 ASP A C 1
ATOM 818 O O . ASP A 1 102 ? 5.479 -8.798 -6.570 1.00 86.12 102 ASP A O 1
ATOM 822 N N . ARG A 1 103 ? 7.603 -8.212 -6.084 1.00 82.25 103 ARG A N 1
ATOM 823 C CA . ARG A 1 103 ? 8.041 -7.822 -7.444 1.00 82.25 103 ARG A CA 1
ATOM 824 C C . ARG A 1 103 ? 7.208 -6.738 -8.139 1.00 82.25 103 ARG A C 1
ATOM 826 O O . ARG A 1 103 ? 7.401 -6.497 -9.334 1.00 82.25 103 ARG A O 1
ATOM 833 N N . CYS A 1 104 ? 6.314 -6.054 -7.430 1.00 88.44 104 CYS A N 1
ATOM 834 C CA . CYS A 1 104 ? 5.478 -5.012 -8.016 1.00 88.44 104 CYS A CA 1
ATOM 835 C C . CYS A 1 104 ? 6.075 -3.616 -7.837 1.00 88.44 104 CYS A C 1
ATOM 837 O O . CYS A 1 104 ? 6.636 -3.271 -6.791 1.00 88.44 104 CYS A O 1
ATOM 839 N N . HIS A 1 105 ? 5.904 -2.765 -8.848 1.00 86.38 105 HIS A N 1
ATOM 840 C CA . HIS A 1 105 ? 6.391 -1.388 -8.809 1.00 86.38 105 HIS A CA 1
ATOM 841 C C . HIS A 1 105 ? 5.393 -0.404 -9.424 1.00 86.38 105 HIS A C 1
ATOM 843 O O . HIS A 1 105 ? 4.475 -0.769 -10.154 1.00 86.38 105 HIS A O 1
ATOM 849 N N . HIS A 1 106 ? 5.566 0.874 -9.097 1.00 88.19 106 HIS A N 1
ATOM 850 C CA . HIS A 1 106 ? 4.895 1.967 -9.788 1.00 88.19 106 HIS A CA 1
ATOM 851 C C . HIS A 1 106 ? 5.849 2.476 -10.874 1.00 88.19 106 HIS A C 1
ATOM 853 O O . HIS A 1 106 ? 6.861 3.086 -10.528 1.00 88.19 106 HIS A O 1
ATOM 859 N N . CYS A 1 107 ? 5.580 2.217 -12.162 1.00 86.50 107 CYS A N 1
ATOM 860 C CA . CYS A 1 107 ? 6.378 2.850 -13.226 1.00 86.50 107 CYS A CA 1
ATOM 861 C C . CYS A 1 107 ? 5.858 4.283 -13.371 1.00 86.50 107 CYS A C 1
ATOM 863 O O . CYS A 1 107 ? 4.763 4.503 -13.890 1.00 86.50 107 CYS A O 1
ATOM 865 N N . THR A 1 108 ? 6.643 5.265 -12.929 1.00 84.31 108 THR A N 1
ATOM 866 C CA . THR A 1 108 ? 6.318 6.700 -13.046 1.00 84.31 108 THR A CA 1
ATOM 867 C C . THR A 1 108 ? 6.083 7.121 -14.495 1.00 84.31 108 THR A C 1
ATOM 869 O O . THR A 1 108 ? 5.248 7.980 -14.765 1.00 84.31 108 THR A O 1
ATOM 872 N N . ARG A 1 109 ? 6.758 6.461 -15.446 1.00 82.88 109 ARG A N 1
ATOM 873 C CA . ARG A 1 109 ? 6.586 6.698 -16.883 1.00 82.88 109 ARG A CA 1
ATOM 874 C C . ARG A 1 109 ? 5.227 6.236 -17.404 1.00 82.88 109 ARG A C 1
ATOM 876 O O . ARG A 1 109 ? 4.589 6.960 -18.157 1.00 82.88 109 ARG A O 1
ATOM 883 N N . CYS A 1 110 ? 4.769 5.061 -16.981 1.00 78.75 110 CYS A N 1
ATOM 884 C CA . CYS A 1 110 ? 3.452 4.547 -17.362 1.00 78.75 110 CYS A CA 1
ATOM 885 C C . CYS A 1 110 ? 2.323 5.065 -16.464 1.00 78.75 110 CYS A C 1
ATOM 887 O O . CYS A 1 110 ? 1.159 4.865 -16.802 1.00 78.75 110 CYS A O 1
ATOM 889 N N . LYS A 1 111 ? 2.651 5.685 -15.320 1.00 83.38 111 LYS A N 1
ATOM 890 C CA . LYS A 1 111 ? 1.717 6.087 -14.253 1.00 83.38 111 LYS A CA 1
ATOM 891 C C . LYS A 1 111 ? 0.811 4.933 -13.790 1.00 83.38 111 LYS A C 1
ATOM 893 O O . LYS A 1 111 ? -0.335 5.145 -13.402 1.00 83.38 111 LYS A O 1
ATOM 898 N N . LYS A 1 112 ? 1.321 3.698 -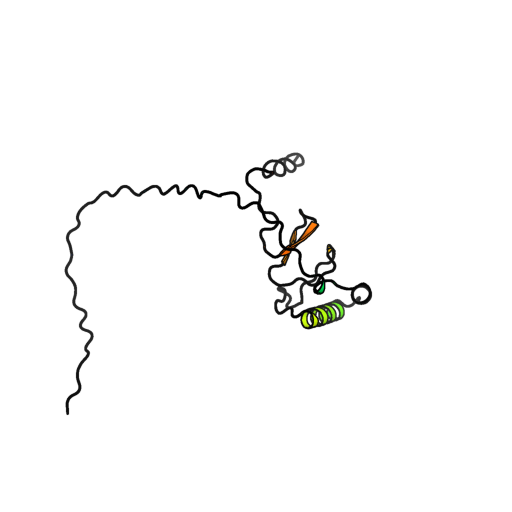13.845 1.00 80.31 112 LYS A N 1
ATOM 899 C CA . LYS A 1 112 ? 0.579 2.459 -13.557 1.00 80.31 112 LYS A CA 1
ATOM 900 C C . LYS A 1 112 ? 1.317 1.599 -12.534 1.00 80.31 112 LYS A C 1
ATOM 902 O O . LYS A 1 112 ? 2.546 1.622 -12.456 1.00 80.31 112 LYS A O 1
ATOM 907 N N . TYR A 1 113 ? 0.536 0.842 -11.766 1.00 82.50 113 TYR A N 1
ATOM 908 C CA . TYR A 1 113 ? 1.022 -0.174 -10.837 1.00 82.50 113 TYR A CA 1
ATOM 909 C C . TYR A 1 113 ? 1.056 -1.531 -11.541 1.00 82.50 113 TYR A C 1
ATOM 911 O O . TYR A 1 113 ? 0.042 -1.940 -12.107 1.00 82.50 113 TYR A O 1
ATOM 919 N N . VAL A 1 114 ? 2.216 -2.185 -11.561 1.00 81.56 114 VAL A N 1
ATOM 920 C CA . VAL A 1 114 ? 2.514 -3.280 -12.499 1.00 81.56 114 VAL A CA 1
ATOM 921 C C . VAL A 1 114 ? 3.322 -4.392 -11.840 1.00 81.56 114 VAL A C 1
ATOM 923 O O . VAL A 1 114 ? 4.168 -4.131 -10.976 1.00 81.56 114 VAL A O 1
ATOM 926 N N . TYR A 1 115 ? 3.054 -5.627 -12.266 1.00 79.12 115 TYR A N 1
ATOM 927 C CA . TYR A 1 115 ? 3.805 -6.807 -11.852 1.00 79.12 115 TYR A CA 1
ATOM 928 C C . TYR A 1 115 ? 5.092 -6.953 -12.677 1.00 79.12 115 TYR A C 1
ATOM 930 O O . TYR A 1 115 ? 5.061 -6.866 -13.906 1.00 79.12 115 TYR A O 1
ATOM 938 N N . GLY A 1 116 ? 6.221 -7.202 -12.009 1.00 70.12 116 GLY A N 1
ATOM 939 C CA . GLY A 1 116 ? 7.520 -7.421 -12.647 1.00 70.12 116 GLY A CA 1
ATOM 940 C C . GLY A 1 116 ? 8.246 -6.133 -13.053 1.00 70.12 116 GLY A C 1
ATOM 941 O O . GLY A 1 116 ? 7.656 -5.066 -13.189 1.00 70.12 116 GLY A O 1
ATOM 942 N N . PHE A 1 117 ? 9.564 -6.226 -13.246 1.00 64.38 117 PHE A N 1
ATOM 943 C CA . PHE A 1 117 ? 10.444 -5.089 -13.572 1.00 64.38 117 PHE A CA 1
ATOM 944 C C . PHE A 1 117 ? 10.321 -4.612 -15.036 1.00 64.38 117 PHE A C 1
ATOM 946 O O . PHE A 1 117 ? 10.721 -3.504 -15.382 1.00 64.38 117 PHE A O 1
ATOM 953 N N . ASN A 1 118 ? 9.701 -5.418 -15.901 1.00 61.75 118 ASN A N 1
ATOM 954 C CA . ASN A 1 118 ? 9.716 -5.246 -17.357 1.00 61.75 118 ASN A CA 1
ATOM 955 C C . ASN A 1 118 ? 8.536 -4.419 -17.913 1.00 61.75 118 ASN A C 1
ATOM 957 O O . ASN A 1 118 ? 8.176 -4.550 -19.077 1.00 61.75 118 ASN A O 1
ATOM 961 N N . CYS A 1 119 ? 7.927 -3.532 -17.121 1.00 67.19 119 CYS A N 1
ATOM 962 C CA . CYS A 1 119 ? 6.839 -2.665 -17.606 1.00 67.19 119 CYS A CA 1
ATOM 963 C C . CYS A 1 119 ? 7.296 -1.671 -18.682 1.00 67.19 119 CYS A C 1
ATOM 965 O O . CYS A 1 119 ? 6.517 -1.266 -19.540 1.00 67.19 119 CYS A O 1
ATOM 967 N N . CYS A 1 120 ? 8.545 -1.227 -18.591 1.00 62.09 120 CYS A N 1
ATOM 968 C CA . CYS A 1 120 ? 9.064 -0.096 -19.346 1.00 62.09 120 CYS A CA 1
ATOM 969 C C . CYS A 1 120 ? 10.212 -0.550 -20.282 1.00 62.09 120 CYS A C 1
ATOM 971 O O . CYS A 1 120 ? 11.098 0.244 -20.596 1.00 62.09 120 CYS A O 1
ATOM 973 N N . VAL A 1 121 ? 10.202 -1.822 -20.730 1.00 57.66 121 VAL A N 1
ATOM 974 C CA . VAL A 1 121 ? 11.194 -2.337 -21.695 1.00 57.66 121 VAL A CA 1
ATOM 975 C C . VAL A 1 121 ? 11.052 -1.541 -22.992 1.00 57.66 121 VAL A C 1
ATOM 977 O O . VAL A 1 121 ? 9.971 -1.543 -23.584 1.00 57.66 121 VAL A O 1
ATOM 980 N N . PRO A 1 122 ? 12.107 -0.854 -23.459 1.00 50.31 122 PRO A N 1
ATOM 981 C CA . PRO A 1 122 ? 12.074 -0.235 -24.768 1.00 50.31 122 PRO A CA 1
ATOM 982 C C . PRO A 1 122 ? 11.998 -1.362 -25.798 1.00 50.31 122 PRO A C 1
ATOM 984 O O . PRO A 1 122 ? 12.987 -2.046 -26.057 1.00 50.31 122 PRO A O 1
ATOM 987 N N . THR A 1 123 ? 10.826 -1.574 -26.401 1.00 49.94 123 THR A N 1
ATOM 988 C CA . THR A 1 123 ? 10.784 -2.235 -27.704 1.00 49.94 123 THR A CA 1
ATOM 989 C C . THR A 1 123 ? 11.688 -1.398 -28.594 1.00 49.94 123 THR A C 1
ATOM 991 O O . THR A 1 123 ? 11.471 -0.191 -28.724 1.00 49.94 123 THR A O 1
ATOM 994 N N . SER A 1 124 ? 12.731 -2.004 -29.147 1.00 49.91 124 SER A N 1
ATOM 995 C CA . SER A 1 124 ? 13.830 -1.370 -29.885 1.00 49.91 124 SER A CA 1
ATOM 996 C C . SER A 1 124 ? 13.414 -0.537 -31.112 1.00 49.91 124 SER A C 1
ATOM 998 O O . SER A 1 124 ? 14.273 -0.057 -31.842 1.00 49.91 124 SER A O 1
ATOM 1000 N N . SER A 1 125 ? 12.122 -0.294 -31.326 1.00 50.00 125 SER A N 1
ATOM 1001 C CA . SER A 1 125 ? 11.562 0.571 -32.361 1.00 50.00 125 SER A CA 1
ATOM 1002 C C . SER A 1 125 ? 10.888 1.854 -31.853 1.00 50.00 125 SER A C 1
ATOM 1004 O O . SER A 1 125 ? 10.507 2.677 -32.679 1.00 50.00 125 SER A O 1
ATOM 1006 N N . ALA A 1 126 ? 10.767 2.101 -30.542 1.00 49.31 126 ALA A N 1
ATOM 1007 C CA . ALA A 1 126 ? 10.132 3.332 -30.062 1.00 49.31 126 ALA A CA 1
ATOM 1008 C C . ALA A 1 126 ? 10.822 3.920 -28.820 1.00 49.31 126 ALA A C 1
ATOM 1010 O O . ALA A 1 126 ? 10.595 3.508 -27.688 1.00 49.31 126 ALA A O 1
ATOM 1011 N N . SER A 1 127 ? 11.583 4.995 -29.045 1.00 47.66 127 SER A N 1
ATOM 1012 C CA . SER A 1 127 ? 11.794 6.067 -28.061 1.00 47.66 127 SER A CA 1
ATOM 1013 C C . SER A 1 127 ? 12.944 5.950 -27.037 1.00 47.66 127 SER A C 1
ATOM 1015 O O . SER A 1 127 ? 12.800 6.428 -25.909 1.00 47.66 127 SER A O 1
ATOM 1017 N N . SER A 1 128 ? 14.134 5.482 -27.436 1.00 46.50 128 SER A N 1
ATOM 1018 C CA . SER A 1 128 ? 15.364 5.661 -26.624 1.00 46.50 128 SER A CA 1
ATOM 1019 C C . SER A 1 128 ? 16.268 6.832 -27.042 1.00 46.50 128 SER A C 1
ATOM 1021 O O . SER A 1 128 ? 17.214 7.135 -26.325 1.00 46.50 128 SER A O 1
ATOM 1023 N N . ARG A 1 129 ? 15.985 7.555 -28.139 1.00 45.16 129 ARG A N 1
ATOM 1024 C CA . ARG A 1 129 ? 16.815 8.711 -28.566 1.00 45.16 129 ARG A CA 1
ATOM 1025 C C . ARG A 1 129 ? 16.249 10.094 -28.226 1.00 45.16 129 ARG A C 1
ATOM 1027 O O . ARG A 1 129 ? 16.994 11.061 -28.266 1.00 45.16 129 ARG A O 1
ATOM 1034 N N . ALA A 1 130 ? 14.978 10.206 -27.835 1.00 43.81 130 ALA A N 1
ATOM 1035 C CA . ALA A 1 130 ? 14.333 11.513 -27.654 1.00 43.81 130 ALA A CA 1
ATOM 1036 C C . ALA A 1 130 ? 14.541 12.162 -26.268 1.00 43.81 130 ALA A C 1
ATOM 1038 O O . ALA A 1 130 ? 14.314 13.354 -26.126 1.00 43.81 130 ALA A O 1
ATOM 1039 N N . HIS A 1 131 ? 14.979 11.420 -25.242 1.00 43.38 131 HIS A N 1
ATOM 1040 C CA . HIS A 1 131 ? 15.050 11.957 -23.869 1.00 43.38 131 HIS A CA 1
ATOM 1041 C C . HIS A 1 131 ? 16.469 12.225 -23.346 1.00 43.38 131 HIS A C 1
ATOM 1043 O O . HIS A 1 131 ? 16.617 12.831 -22.289 1.00 43.38 131 HIS A O 1
ATOM 1049 N N . ALA A 1 132 ? 17.506 11.799 -24.074 1.00 38.75 132 ALA A N 1
ATOM 1050 C CA . ALA A 1 132 ? 18.899 12.057 -23.703 1.00 38.75 132 ALA A CA 1
ATOM 1051 C C . ALA A 1 132 ? 19.412 13.430 -24.187 1.00 38.75 132 ALA A C 1
ATOM 1053 O O . ALA A 1 132 ? 20.457 13.875 -23.733 1.00 38.75 132 ALA A O 1
ATOM 1054 N N . LEU A 1 133 ? 18.678 14.120 -25.071 1.00 43.38 133 LEU A N 1
ATOM 1055 C CA . LEU A 1 133 ? 19.109 15.395 -25.665 1.00 43.38 133 LEU A CA 1
ATOM 1056 C C . LEU A 1 133 ? 18.499 16.645 -25.009 1.00 43.38 133 LEU A C 1
ATOM 1058 O O . LEU A 1 133 ? 18.935 17.747 -25.310 1.00 43.38 133 LEU A O 1
ATOM 1062 N N . LEU A 1 134 ? 17.552 16.500 -24.075 1.00 45.56 134 LEU A N 1
ATOM 1063 C CA . LEU A 1 134 ? 16.924 17.639 -23.383 1.00 45.56 134 LEU A CA 1
ATOM 1064 C C . LEU A 1 134 ? 17.623 18.052 -22.074 1.00 45.56 134 LEU A C 1
ATOM 1066 O O . LEU A 1 134 ? 17.122 18.921 -21.376 1.00 45.56 134 LEU A O 1
ATOM 1070 N N . LYS A 1 135 ? 18.766 17.448 -21.719 1.00 43.22 135 LYS A N 1
ATOM 1071 C CA . LYS A 1 135 ? 19.542 17.828 -20.517 1.00 43.22 135 LYS A CA 1
ATOM 1072 C C . LYS A 1 135 ? 20.906 18.466 -20.802 1.00 43.22 135 LYS A C 1
ATOM 1074 O O . LYS A 1 135 ? 21.638 18.740 -19.863 1.00 43.22 135 LYS A O 1
ATOM 1079 N N . ILE A 1 136 ? 21.258 18.710 -22.067 1.00 48.94 136 ILE A N 1
ATOM 1080 C CA . ILE A 1 136 ? 22.558 19.312 -22.430 1.00 48.94 136 ILE A CA 1
ATOM 1081 C C . ILE A 1 136 ? 22.430 20.820 -22.740 1.00 48.94 136 ILE A C 1
ATOM 1083 O O . ILE A 1 136 ? 23.434 21.508 -22.854 1.00 48.94 136 ILE A O 1
ATOM 1087 N N . SER A 1 137 ? 21.219 21.386 -22.794 1.00 47.34 137 SER A N 1
ATOM 1088 C CA . SER A 1 137 ? 21.017 22.818 -23.076 1.00 47.34 137 SER A CA 1
ATOM 1089 C C . SER A 1 137 ? 20.976 23.742 -21.848 1.00 47.34 137 SER A C 1
ATOM 1091 O O . SER A 1 137 ? 20.783 24.938 -22.027 1.00 47.34 137 SER A O 1
ATOM 1093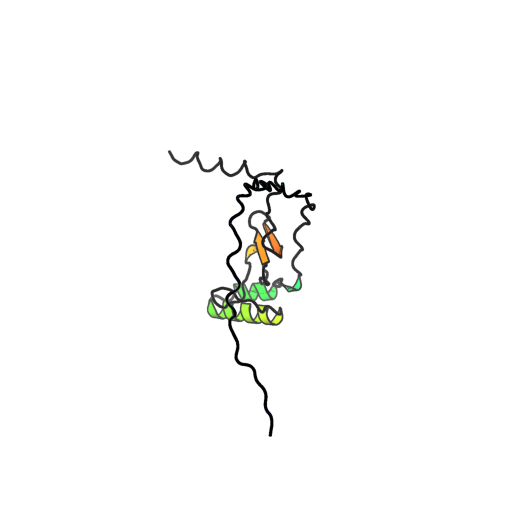 N N . GLU A 1 138 ? 21.155 23.233 -20.624 1.00 51.16 138 GLU A N 1
ATOM 1094 C CA . GLU A 1 138 ? 21.098 24.035 -19.380 1.00 51.16 138 GLU A CA 1
ATOM 1095 C C . GLU A 1 138 ? 22.406 24.022 -18.573 1.00 51.16 138 GLU A C 1
ATOM 1097 O O . GLU A 1 138 ? 22.419 24.328 -17.385 1.00 51.16 138 GLU A O 1
ATOM 1102 N N . ILE A 1 139 ? 23.529 23.701 -19.217 1.00 51.81 139 ILE A N 1
ATOM 1103 C CA . ILE A 1 139 ? 24.853 24.020 -18.676 1.00 51.81 139 ILE A CA 1
ATOM 1104 C C . ILE A 1 139 ? 25.426 25.121 -19.564 1.00 51.81 139 ILE A C 1
ATOM 1106 O O . ILE A 1 139 ? 26.042 24.854 -20.597 1.00 51.81 139 ILE A O 1
ATOM 1110 N N . ARG A 1 140 ? 25.138 26.362 -19.182 1.00 46.91 140 ARG A N 1
ATOM 1111 C CA . ARG A 1 140 ? 25.843 27.560 -19.628 1.00 46.91 140 ARG A CA 1
ATOM 1112 C C . ARG A 1 140 ? 26.370 28.275 -18.400 1.00 46.91 140 ARG A C 1
ATOM 1114 O O . ARG A 1 140 ? 25.596 28.357 -17.423 1.00 46.91 140 ARG A O 1
#

Mean predicted aligned error: 17.23 Å

pLDDT: mean 71.12, std 20.75, range [38.75, 96.12]

Secondary structure (DSSP, 8-state):
------------PPPPP----------------------PPPPBPPGGGBPPHHHHHHHHH--SHHHHHHHHHHHHHTTT-----TTSS--EETTTTEE--TTEEEETTTTEEEESSGGG---TTSSSSSSSSTTSTT--

Foldseek 3Di:
DDDDDDDPDPDDDDDDDDDDDPDPDPPPPPPVPCPPPPPDQFDADDCLQADDPVLVVVLVVDPDVVVNQVSQQVSCVVVVAPDADPVRGQDADPLRRGGAHPQWDQDPVVNGIGHHPCNPPPPVPDDPPPPVPPPPVPPD

Sequence (140 aa):
MRSQSSEFRWQRLATAPLVSASTPMPHRGKQRNYKAERAESPAPIPAYFGVSSAERQRLNSLQDPNERRLYLDELGDKRGILTLGPDECVRYCEPCRRIKPDRCHHCTRCKKYVYGFNCCVPTSSASSRAHALLKISEIR

Solvent-accessible surface area (backbone atoms only — not comparable to full-atom values): 9538 Å² total; per-residue (Å²): 136,92,78,86,85,82,80,86,76,86,74,84,77,79,88,75,82,90,75,90,70,90,68,79,76,77,81,75,77,68,72,73,78,72,70,76,69,70,81,70,75,56,57,77,68,65,72,81,43,48,59,51,74,66,59,45,53,52,52,70,66,45,80,50,69,65,63,38,46,53,51,42,35,56,56,24,56,79,62,69,52,86,58,57,42,96,86,72,38,52,42,72,36,80,95,76,42,24,54,48,53,83,66,44,45,72,44,78,87,75,73,41,65,30,52,47,90,70,74,77,65,70,58,95,85,62,79,84,74,76,73,74,68,78,72,67,83,79,78,126

Nearest PDB structures (foldseek):
  6bms-assembly2_D  TM=9.484E-01  e=9.042E-07  Danio rerio
  6bmn-assembly1_A  TM=9.425E-01  e=9.042E-07  Homo sapiens
  6bml-assembly1_A  TM=9.493E-01  e=1.105E-06  Homo sapiens
  7khm-assembly1_B  TM=9.344E-01  e=3.230E-06  Homo sapiens
  6bmm-assembly1_B  TM=9.183E-01  e=1.319E-05  Homo sapiens

Radius of gyration: 29.07 Å; Cα contacts (8 Å, |Δi|>4): 107; chains: 1; bounding box: 63×91×50 Å

Organism: Haemaphysalis longicornis (NCBI:txid44386)